Protein AF-E9PJK9-F1 (afdb_monomer)

InterPro domains:
  IPR018499 Tetraspanin/Peripherin [PF00335] (10-108)
  IPR018499 Tetraspanin/Peripherin [PTHR19282] (10-107)
  IPR018503 Tetraspanin, conserved site [PS00421] (63-85)

Structure (mmCIF, N/CA/C/O backbone):
data_AF-E9PJK9-F1
#
_entry.id   AF-E9PJK9-F1
#
loop_
_atom_site.group_PDB
_atom_site.id
_atom_site.type_symbol
_atom_site.label_atom_id
_atom_site.label_alt_id
_atom_site.label_comp_id
_atom_site.label_asym_id
_atom_site.label_entity_id
_atom_site.label_seq_id
_atom_site.pdbx_PDB_ins_code
_atom_site.Cartn_x
_atom_site.Cartn_y
_atom_site.Cartn_z
_atom_site.occupancy
_atom_site.B_iso_or_equiv
_atom_site.auth_seq_id
_atom_site.auth_comp_id
_atom_site.auth_asym_id
_atom_site.auth_atom_id
_atom_site.pdbx_PDB_model_num
ATOM 1 N N . MET A 1 1 ? -14.806 3.923 30.578 1.00 50.94 1 MET A N 1
ATOM 2 C CA . MET A 1 1 ? -13.560 4.480 29.994 1.00 50.94 1 MET A CA 1
ATOM 3 C C . MET A 1 1 ? -13.180 3.936 28.603 1.00 50.94 1 MET A C 1
ATOM 5 O O . MET A 1 1 ? -12.267 4.486 28.009 1.00 50.94 1 MET A O 1
ATOM 9 N N . GLY A 1 2 ? -13.867 2.939 28.019 1.00 60.66 2 GLY A N 1
ATOM 10 C CA . GLY A 1 2 ? -13.459 2.360 26.719 1.00 60.66 2 GLY A CA 1
ATOM 11 C C . GLY A 1 2 ? -13.850 3.143 25.451 1.00 60.66 2 GLY A C 1
ATOM 12 O O . GLY A 1 2 ? -13.171 3.040 24.434 1.00 60.66 2 GLY A O 1
ATOM 13 N N . SER A 1 3 ? -14.907 3.960 25.488 1.00 63.72 3 SER A N 1
ATOM 14 C CA . SER A 1 3 ? -15.496 4.540 24.265 1.00 63.72 3 SER A CA 1
ATOM 15 C C . SER A 1 3 ? -14.662 5.652 23.610 1.00 63.72 3 SER A C 1
ATOM 17 O O . SER A 1 3 ? -14.778 5.871 22.406 1.00 63.72 3 SER A O 1
ATOM 19 N N . ALA A 1 4 ? -13.810 6.345 24.374 1.00 69.12 4 ALA A N 1
ATOM 20 C CA . ALA A 1 4 ? -12.911 7.373 23.840 1.00 69.12 4 ALA A CA 1
ATOM 21 C C . ALA A 1 4 ? -11.711 6.758 23.095 1.00 69.12 4 ALA A C 1
ATOM 23 O O . ALA A 1 4 ? -11.356 7.224 22.016 1.00 69.12 4 ALA A O 1
ATOM 24 N N . CYS A 1 5 ? -11.148 5.666 23.623 1.00 73.00 5 CYS A N 1
ATOM 25 C CA . CYS A 1 5 ? -10.021 4.955 23.015 1.00 73.00 5 CYS A CA 1
ATOM 26 C C . CYS A 1 5 ? -10.377 4.426 21.614 1.00 73.00 5 CYS A C 1
ATOM 28 O O . CYS A 1 5 ? -9.654 4.665 20.651 1.00 73.00 5 CYS A O 1
ATOM 30 N N . ILE A 1 6 ? -11.566 3.831 21.465 1.00 74.50 6 ILE A N 1
ATOM 31 C CA . ILE A 1 6 ? -12.041 3.283 20.183 1.00 74.50 6 ILE A CA 1
ATOM 32 C C . ILE A 1 6 ? -12.188 4.378 19.110 1.00 74.50 6 ILE A C 1
ATOM 34 O O . ILE A 1 6 ? -11.873 4.143 17.943 1.00 74.50 6 ILE A O 1
ATOM 38 N N . LYS A 1 7 ? -12.629 5.590 19.485 1.00 72.94 7 LYS A N 1
ATOM 39 C CA . LYS A 1 7 ? -12.714 6.729 18.551 1.00 72.94 7 LYS A CA 1
ATOM 40 C C . LYS A 1 7 ? -11.337 7.173 18.062 1.00 72.94 7 LYS A C 1
ATOM 42 O O . LYS A 1 7 ? -11.179 7.404 16.867 1.00 72.94 7 LYS A O 1
ATOM 47 N N . VAL A 1 8 ? -10.354 7.260 18.960 1.00 79.00 8 VAL A N 1
ATOM 48 C CA . VAL A 1 8 ? -8.977 7.647 18.608 1.00 79.00 8 VAL A CA 1
ATOM 49 C C . VAL A 1 8 ? -8.358 6.622 17.659 1.00 79.00 8 VAL A C 1
ATOM 51 O O . VAL A 1 8 ? -7.832 7.001 16.615 1.00 79.00 8 VAL A O 1
ATOM 54 N N . THR A 1 9 ? -8.491 5.326 17.957 1.00 77.56 9 THR A N 1
ATOM 55 C CA . THR A 1 9 ? -7.974 4.260 17.088 1.00 77.56 9 THR A CA 1
ATOM 56 C C . THR A 1 9 ? -8.628 4.278 15.704 1.00 77.56 9 THR A C 1
ATOM 58 O O . THR A 1 9 ? -7.927 4.136 14.705 1.00 77.56 9 THR A O 1
ATOM 61 N N . LYS A 1 10 ? -9.946 4.513 15.612 1.00 73.56 10 LYS A N 1
ATOM 62 C CA . LYS A 1 10 ? -10.643 4.658 14.319 1.00 73.56 10 LYS A CA 1
ATOM 63 C C . LYS A 1 10 ? -10.090 5.820 13.498 1.00 73.56 10 LYS A C 1
ATOM 65 O O . LYS A 1 10 ? -9.801 5.647 12.318 1.00 73.56 10 LYS A O 1
ATOM 70 N N . TYR A 1 11 ? -9.935 6.988 14.120 1.00 77.88 11 TYR A N 1
ATOM 71 C CA . TYR A 1 11 ? -9.460 8.183 13.424 1.00 77.88 11 TYR A CA 1
ATOM 72 C C . TYR A 1 11 ? -8.017 8.014 12.937 1.00 77.88 11 TYR A C 1
ATOM 74 O O . TYR A 1 11 ? -7.687 8.384 11.813 1.00 77.88 11 TYR A O 1
ATOM 82 N N . PHE A 1 12 ? -7.178 7.377 13.756 1.00 81.81 12 PHE A N 1
ATOM 83 C CA . PHE A 1 12 ? -5.806 7.042 13.394 1.00 81.81 12 PHE A CA 1
ATOM 84 C C . PHE A 1 12 ? -5.740 6.057 12.216 1.00 81.81 12 PHE A C 1
ATOM 86 O O . PHE A 1 12 ? -5.003 6.294 11.262 1.00 81.81 12 PHE A O 1
ATOM 93 N N . LEU A 1 13 ? -6.553 4.991 12.236 1.00 81.62 13 LEU A N 1
ATOM 94 C CA . LEU A 1 13 ? -6.632 4.021 11.136 1.00 81.62 13 LEU A CA 1
ATOM 95 C C . LEU A 1 13 ? -7.126 4.650 9.831 1.00 81.62 13 LEU A C 1
ATOM 97 O O . LEU A 1 13 ? -6.607 4.319 8.766 1.00 81.62 13 LEU A O 1
ATOM 101 N N . PHE A 1 14 ? -8.102 5.557 9.907 1.00 82.00 14 PHE A N 1
ATOM 102 C CA . PHE A 1 14 ? -8.592 6.291 8.743 1.00 82.00 14 PHE A CA 1
ATOM 103 C C . PHE A 1 14 ? -7.504 7.191 8.150 1.00 82.00 14 PHE A C 1
ATOM 105 O O . PHE A 1 14 ? -7.256 7.132 6.948 1.00 82.00 14 PHE A O 1
ATOM 112 N N . LEU A 1 15 ? -6.816 7.973 8.99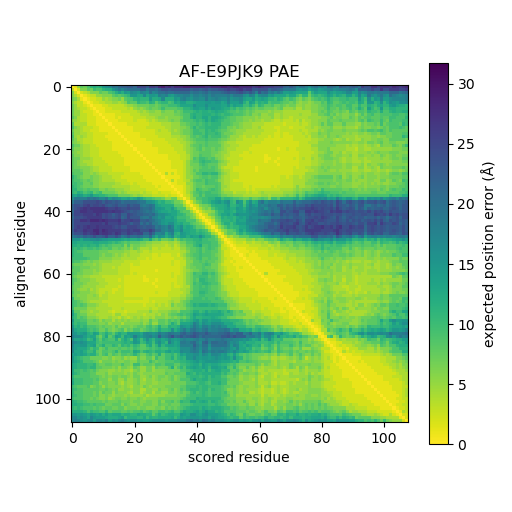1 1.00 85.69 15 LEU A N 1
ATOM 113 C CA . LEU A 1 15 ? -5.732 8.855 8.559 1.00 85.69 15 LEU A CA 1
ATOM 114 C C . LEU A 1 15 ? -4.596 8.065 7.899 1.00 85.69 15 LEU A C 1
ATOM 116 O O . LEU A 1 15 ? -4.126 8.434 6.826 1.00 85.69 15 LEU A O 1
ATOM 120 N N . PHE A 1 16 ? -4.183 6.961 8.519 1.00 83.50 16 PHE A N 1
ATOM 121 C CA . PHE A 1 16 ? -3.123 6.113 7.990 1.00 83.50 16 PHE A CA 1
ATO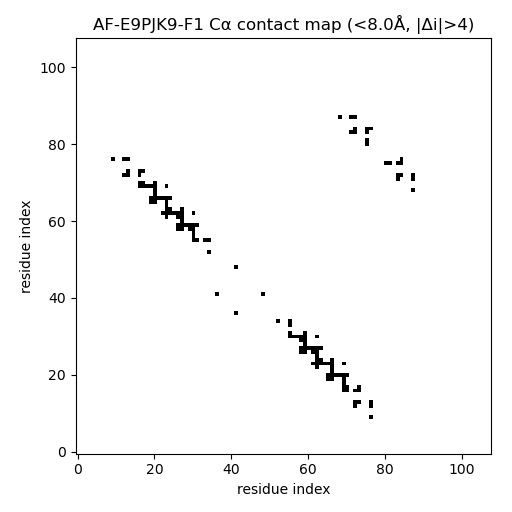M 122 C C . PHE A 1 16 ? -3.512 5.516 6.631 1.00 83.50 16 PHE A C 1
ATOM 124 O O . PHE A 1 16 ? -2.759 5.661 5.673 1.00 83.50 16 PHE A O 1
ATOM 131 N N . ASN A 1 17 ? -4.712 4.937 6.495 1.00 85.75 17 ASN A N 1
ATOM 132 C CA . ASN A 1 17 ? -5.181 4.414 5.203 1.00 85.75 17 ASN A CA 1
ATOM 133 C C . ASN A 1 17 ? -5.289 5.495 4.122 1.00 85.75 17 ASN A C 1
ATOM 135 O O . ASN A 1 17 ? -4.958 5.238 2.966 1.00 85.75 17 ASN A O 1
ATOM 139 N N . LEU A 1 18 ? -5.698 6.711 4.491 1.00 86.75 18 LEU A N 1
ATOM 140 C CA . LEU A 1 18 ? -5.774 7.834 3.560 1.00 86.75 18 LEU A CA 1
ATOM 141 C C . LEU A 1 18 ? -4.385 8.234 3.045 1.00 86.75 18 LEU A C 1
ATOM 143 O O . LEU A 1 18 ? -4.223 8.484 1.854 1.00 86.75 18 LEU A O 1
ATOM 147 N N . ILE A 1 19 ? -3.364 8.226 3.906 1.00 89.62 19 ILE A N 1
ATOM 148 C CA . ILE A 1 19 ? -1.974 8.455 3.485 1.00 89.62 19 ILE A CA 1
ATOM 149 C C . ILE A 1 19 ? -1.524 7.359 2.508 1.00 89.62 19 ILE A C 1
ATOM 151 O O . ILE A 1 19 ? -0.974 7.678 1.456 1.00 89.62 19 ILE A O 1
ATOM 155 N N . PHE A 1 20 ? -1.805 6.084 2.798 1.00 86.88 20 PHE A N 1
ATOM 156 C CA . PHE A 1 20 ? -1.483 4.974 1.888 1.00 86.88 20 PHE A CA 1
ATOM 157 C C . PHE A 1 20 ? -2.194 5.087 0.540 1.00 86.88 20 PHE A C 1
ATOM 159 O O . PHE A 1 20 ? -1.590 4.803 -0.493 1.00 86.88 20 PHE A O 1
ATOM 166 N N . PHE A 1 21 ? -3.444 5.545 0.532 1.00 91.56 21 PHE A N 1
ATOM 167 C CA . PHE A 1 21 ? -4.191 5.799 -0.693 1.00 91.56 21 PHE A CA 1
ATOM 168 C C . PHE A 1 21 ? -3.528 6.886 -1.551 1.00 91.56 21 PHE A C 1
ATOM 170 O O . PHE A 1 21 ? -3.318 6.681 -2.746 1.00 91.56 21 PHE A O 1
ATOM 177 N N . ILE A 1 22 ? -3.147 8.015 -0.940 1.00 92.69 22 ILE A N 1
ATOM 178 C CA . ILE A 1 22 ? -2.452 9.112 -1.632 1.00 92.69 22 ILE A CA 1
ATOM 179 C C . ILE A 1 22 ? -1.098 8.635 -2.170 1.00 92.69 22 ILE A C 1
ATOM 181 O O . ILE A 1 22 ? -0.781 8.879 -3.331 1.00 92.69 22 ILE A O 1
ATOM 185 N N . LEU A 1 23 ? -0.316 7.912 -1.362 1.00 93.19 23 LEU A N 1
ATOM 186 C CA . LEU A 1 23 ? 0.968 7.353 -1.791 1.00 93.19 23 LEU A CA 1
ATOM 187 C C . LEU A 1 23 ? 0.797 6.369 -2.956 1.00 93.19 23 LEU A C 1
ATOM 189 O O . LEU A 1 23 ? 1.528 6.460 -3.940 1.00 93.19 23 LEU A O 1
ATOM 193 N N . GLY A 1 24 ? -0.195 5.477 -2.889 1.00 93.00 24 GLY A N 1
ATOM 194 C CA . GLY A 1 24 ? -0.528 4.552 -3.973 1.00 93.00 24 GLY A CA 1
ATOM 195 C C . GLY A 1 24 ? -0.897 5.280 -5.265 1.00 93.00 24 GLY A C 1
ATOM 196 O O . GLY A 1 24 ? -0.389 4.926 -6.328 1.00 93.00 24 GLY A O 1
ATOM 197 N N . ALA A 1 25 ? -1.694 6.350 -5.174 1.00 93.69 25 ALA A N 1
ATOM 198 C CA . ALA A 1 25 ? -2.059 7.189 -6.316 1.00 93.69 25 ALA A CA 1
ATOM 199 C C . ALA A 1 25 ? -0.845 7.902 -6.936 1.00 93.69 25 ALA A C 1
ATOM 201 O O . ALA A 1 25 ? -0.725 7.949 -8.159 1.00 93.69 25 ALA A O 1
ATOM 202 N N . VAL A 1 26 ? 0.082 8.409 -6.114 1.00 95.38 26 VAL A N 1
ATOM 203 C CA . VAL A 1 26 ? 1.339 9.013 -6.589 1.00 95.38 26 VAL A CA 1
ATOM 204 C C . VAL A 1 26 ? 2.188 7.977 -7.326 1.00 95.38 26 VAL A C 1
ATOM 206 O O . VAL A 1 26 ? 2.631 8.238 -8.442 1.00 95.38 26 VAL A O 1
ATOM 209 N N . ILE A 1 27 ? 2.367 6.784 -6.753 1.00 93.12 27 ILE A N 1
ATOM 210 C CA . ILE A 1 27 ? 3.140 5.695 -7.370 1.00 93.12 27 ILE A CA 1
ATOM 211 C C . ILE A 1 27 ? 2.507 5.249 -8.696 1.00 93.12 27 ILE A C 1
ATOM 213 O O . ILE A 1 27 ? 3.213 5.078 -9.691 1.00 93.12 27 ILE A O 1
ATOM 217 N N . LEU A 1 28 ? 1.178 5.110 -8.735 1.00 92.50 28 LEU A N 1
ATOM 218 C CA . LEU A 1 28 ? 0.435 4.826 -9.963 1.00 92.50 28 LEU A CA 1
ATOM 219 C C . LEU A 1 28 ? 0.648 5.918 -11.012 1.00 92.50 28 LEU A C 1
ATOM 221 O O . LEU A 1 28 ? 0.930 5.607 -12.166 1.00 92.50 28 LEU A O 1
ATOM 225 N N . GLY A 1 29 ? 0.547 7.185 -10.603 1.00 91.81 29 GLY A N 1
ATOM 226 C CA . GLY A 1 29 ? 0.772 8.345 -11.459 1.00 91.81 29 GLY A CA 1
ATOM 227 C C . GLY A 1 29 ? 2.166 8.334 -12.081 1.00 91.81 29 GLY A C 1
ATOM 228 O O . GLY A 1 29 ? 2.283 8.478 -13.293 1.00 91.81 29 GLY A O 1
ATOM 229 N N . PHE A 1 30 ? 3.209 8.061 -11.291 1.00 88.75 30 PHE A N 1
ATOM 230 C CA . PHE A 1 30 ? 4.572 7.887 -11.804 1.00 88.75 30 PHE A CA 1
ATOM 231 C C . PHE A 1 30 ? 4.686 6.701 -12.767 1.00 88.75 30 PHE A C 1
ATOM 233 O O . PHE A 1 30 ? 5.291 6.829 -13.829 1.00 88.75 30 PHE A O 1
ATOM 240 N N . GLY A 1 31 ? 4.077 5.559 -12.441 1.00 88.19 31 GLY A N 1
ATOM 241 C CA . GLY A 1 31 ? 4.069 4.385 -13.316 1.00 88.19 31 GLY A CA 1
ATOM 242 C C . GLY A 1 31 ? 3.420 4.663 -14.678 1.00 88.19 31 GLY A C 1
ATOM 243 O O . GLY A 1 31 ? 3.971 4.290 -15.715 1.00 88.19 31 GLY A O 1
ATOM 244 N N . VAL A 1 32 ? 2.284 5.369 -14.689 1.00 88.06 32 VAL A N 1
ATOM 245 C CA . VAL A 1 32 ? 1.604 5.795 -15.922 1.00 88.06 32 VAL A CA 1
ATOM 246 C C . VAL A 1 32 ? 2.414 6.858 -16.661 1.00 88.06 32 VAL A C 1
ATOM 248 O O . VAL A 1 32 ? 2.544 6.758 -17.879 1.00 88.06 32 VAL A O 1
ATOM 251 N N . TRP A 1 33 ? 3.012 7.822 -15.951 1.00 86.19 33 TRP A N 1
ATOM 252 C CA . TRP A 1 33 ? 3.875 8.847 -16.545 1.00 86.19 33 TRP A CA 1
ATOM 253 C C . TRP A 1 33 ? 5.023 8.212 -17.329 1.00 86.19 33 TRP A C 1
ATOM 255 O O . TRP A 1 33 ? 5.220 8.524 -18.499 1.00 86.19 33 TRP A O 1
ATOM 265 N N . ILE A 1 34 ? 5.723 7.243 -16.730 1.00 80.50 34 ILE A N 1
ATOM 266 C CA . ILE A 1 34 ? 6.824 6.511 -17.378 1.00 80.50 34 ILE A CA 1
ATOM 267 C C . ILE A 1 34 ? 6.343 5.769 -18.639 1.00 80.50 34 ILE A C 1
ATOM 269 O O . ILE A 1 34 ? 7.091 5.618 -19.607 1.00 80.50 34 ILE A O 1
ATOM 273 N N . LEU A 1 35 ? 5.090 5.304 -18.658 1.00 76.50 35 LEU A N 1
ATOM 274 C CA . LEU A 1 35 ? 4.494 4.647 -19.821 1.00 76.50 35 LEU A CA 1
ATOM 275 C C . LEU A 1 35 ? 4.041 5.633 -20.910 1.00 76.50 35 LEU A C 1
ATOM 277 O O . LEU A 1 35 ? 4.065 5.267 -22.086 1.00 76.50 35 LEU A O 1
ATOM 281 N N . ALA A 1 36 ? 3.615 6.839 -20.529 1.00 74.75 36 ALA A N 1
ATOM 282 C CA . ALA A 1 36 ? 3.139 7.888 -21.428 1.00 74.75 36 ALA A CA 1
ATOM 283 C C . ALA A 1 36 ? 4.296 8.643 -22.105 1.00 74.75 36 ALA A C 1
ATOM 285 O O . ALA A 1 36 ? 4.236 8.904 -23.304 1.00 74.75 36 ALA A O 1
ATOM 286 N N . ASP A 1 37 ? 5.397 8.889 -21.387 1.00 72.25 37 ASP A N 1
ATOM 287 C CA . ASP A 1 37 ? 6.605 9.570 -21.894 1.00 72.25 37 ASP A CA 1
ATOM 288 C C . ASP A 1 37 ? 7.463 8.698 -22.843 1.00 72.25 37 ASP A C 1
ATOM 290 O O . ASP A 1 37 ? 8.574 9.050 -23.255 1.00 72.25 37 ASP A O 1
ATOM 294 N N . LYS A 1 38 ? 6.927 7.538 -23.251 1.00 58.19 38 LYS A N 1
ATOM 295 C CA . LYS A 1 38 ? 7.560 6.569 -24.156 1.00 58.19 38 LYS A CA 1
ATOM 296 C C . LYS A 1 38 ? 8.055 7.159 -25.476 1.00 58.19 38 LYS A C 1
ATOM 298 O O . LYS A 1 38 ? 8.953 6.570 -26.068 1.00 58.19 38 LYS A O 1
ATOM 303 N N . SER A 1 39 ? 7.486 8.266 -25.956 1.00 55.44 39 SER A N 1
ATOM 304 C CA . SER A 1 39 ? 7.855 8.824 -27.263 1.00 55.44 39 SER A CA 1
ATOM 305 C C . SER A 1 39 ? 9.118 9.695 -27.242 1.00 55.44 39 SER A C 1
ATOM 307 O O . SER A 1 39 ? 9.723 9.865 -28.297 1.00 55.44 39 SER A O 1
ATOM 309 N N . SER A 1 40 ? 9.535 10.214 -26.081 1.00 54.81 40 SER A N 1
ATOM 310 C CA . SER A 1 40 ? 10.654 11.170 -25.981 1.00 54.81 40 SER A CA 1
ATOM 311 C C . SER A 1 40 ? 11.773 10.707 -25.042 1.00 54.81 40 SER A C 1
ATOM 313 O O . SER A 1 40 ? 12.931 11.036 -25.276 1.00 54.81 40 SER A O 1
ATOM 315 N N . PHE A 1 41 ? 11.471 9.901 -24.015 1.00 50.88 41 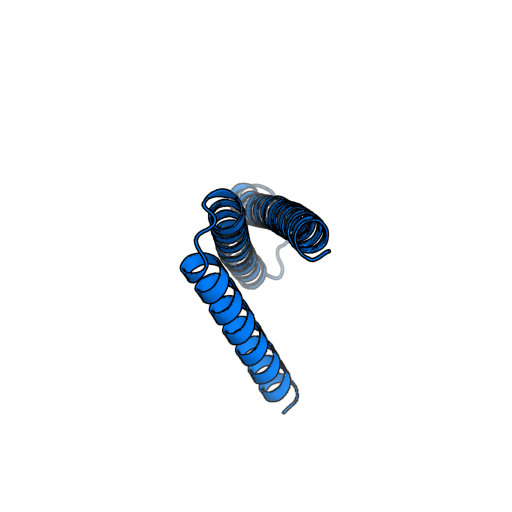PHE A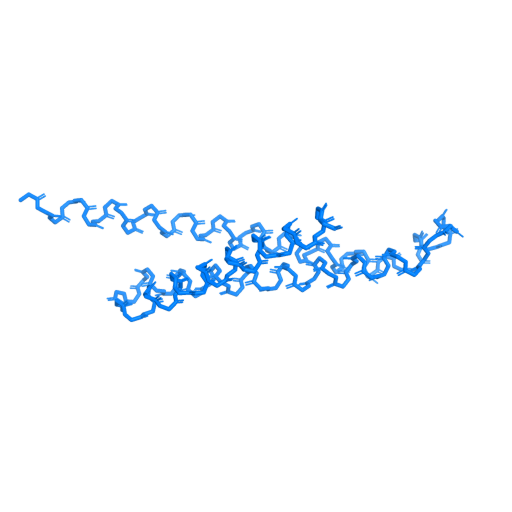 N 1
ATOM 316 C CA . PHE A 1 41 ? 12.481 9.404 -23.065 1.00 50.88 41 PHE A CA 1
ATOM 317 C C . PHE A 1 41 ? 13.158 8.088 -23.490 1.00 50.88 41 PHE A C 1
ATOM 319 O O . PHE A 1 41 ? 14.295 7.824 -23.094 1.00 50.88 41 PHE A O 1
ATOM 326 N N . ILE A 1 42 ? 12.500 7.260 -24.314 1.00 51.56 42 ILE A N 1
ATOM 327 C CA . ILE A 1 42 ? 13.060 5.973 -24.781 1.00 51.56 42 ILE A CA 1
ATOM 328 C C . ILE A 1 42 ? 14.216 6.164 -25.770 1.00 51.56 42 ILE A C 1
ATOM 330 O O . ILE A 1 42 ? 15.119 5.332 -25.809 1.00 51.56 42 ILE A O 1
ATOM 334 N N . SER A 1 43 ? 14.231 7.259 -26.529 1.00 49.88 43 SER A N 1
ATOM 335 C CA . SER A 1 43 ? 15.336 7.595 -27.434 1.00 49.88 43 SER A CA 1
ATOM 336 C C . SER A 1 43 ? 16.595 8.071 -26.698 1.00 49.88 43 SER A C 1
ATOM 338 O O . SER A 1 43 ? 17.690 7.943 -27.235 1.00 49.88 43 SER A O 1
ATOM 340 N N . VAL A 1 44 ? 16.469 8.577 -25.464 1.00 55.00 44 VAL A N 1
ATOM 341 C CA . VAL A 1 44 ? 17.602 9.087 -24.665 1.00 55.00 44 VAL A CA 1
ATOM 342 C C . VAL A 1 44 ? 18.223 7.989 -23.785 1.00 55.00 44 VAL A C 1
ATOM 344 O O . VAL A 1 44 ? 19.431 7.977 -23.564 1.00 55.00 44 VAL A O 1
ATOM 347 N N . LEU A 1 45 ? 17.430 7.015 -23.324 1.00 56.06 45 LEU A N 1
ATOM 348 C CA . LEU A 1 45 ? 17.872 5.887 -22.486 1.00 56.06 45 LEU A CA 1
ATOM 349 C C . LEU A 1 45 ? 18.045 4.600 -23.316 1.00 56.06 45 LEU A C 1
ATOM 351 O O . LEU A 1 45 ? 17.368 3.595 -23.102 1.00 56.06 45 LEU A O 1
ATOM 355 N N . GLN A 1 46 ? 18.985 4.624 -24.262 1.00 50.00 46 GLN A N 1
ATOM 356 C CA . GLN A 1 46 ? 19.241 3.559 -25.246 1.00 50.00 46 GLN A CA 1
ATOM 357 C C . GLN A 1 46 ? 19.791 2.230 -24.664 1.00 50.00 46 GLN A C 1
ATOM 359 O O . GLN A 1 46 ? 20.062 1.301 -25.418 1.00 50.00 46 GLN A O 1
ATOM 364 N N . THR A 1 47 ? 19.926 2.085 -23.339 1.00 49.78 47 THR A N 1
ATOM 365 C CA . THR A 1 47 ? 20.608 0.923 -22.727 1.00 49.78 47 THR A CA 1
ATOM 366 C C . THR A 1 47 ? 19.678 -0.148 -22.129 1.00 49.78 47 THR A C 1
ATOM 368 O O . THR A 1 47 ? 20.080 -1.305 -22.092 1.00 49.78 47 THR A O 1
ATOM 371 N N . SER A 1 48 ? 18.430 0.150 -21.726 1.00 54.97 48 SER A N 1
ATOM 372 C CA . SER A 1 48 ? 17.588 -0.852 -21.019 1.00 54.97 48 SER A CA 1
ATOM 373 C C . SER A 1 48 ? 16.073 -0.652 -21.187 1.00 54.97 48 SER A C 1
ATOM 375 O O . SER A 1 48 ? 15.312 -0.637 -20.214 1.00 54.97 48 SER A O 1
ATOM 377 N N . SER A 1 49 ? 15.600 -0.489 -22.421 1.00 62.50 49 SER A N 1
ATOM 378 C CA . SER A 1 49 ? 14.181 -0.246 -22.742 1.00 62.50 49 SER A CA 1
ATOM 379 C C . SER A 1 49 ? 13.227 -1.366 -22.287 1.00 62.50 49 SER A C 1
ATOM 381 O O . SER A 1 49 ? 12.062 -1.099 -21.985 1.00 62.50 49 SER A O 1
ATOM 383 N N . SER A 1 50 ? 13.705 -2.607 -22.161 1.00 67.38 50 SER A N 1
ATOM 384 C CA . SER A 1 50 ? 12.931 -3.737 -21.625 1.00 67.38 50 SER A CA 1
ATOM 385 C C . SER A 1 50 ? 12.753 -3.665 -20.103 1.00 67.38 50 SER A C 1
ATOM 387 O O . SER A 1 50 ? 11.625 -3.766 -19.613 1.00 67.38 50 SER A O 1
ATOM 389 N N . SER A 1 51 ? 13.832 -3.427 -19.353 1.00 72.56 51 SER A N 1
ATOM 390 C CA . SER A 1 51 ? 13.808 -3.388 -17.883 1.00 72.56 51 SER A CA 1
ATOM 391 C C . SER A 1 51 ? 13.032 -2.189 -17.337 1.00 72.56 51 SER A C 1
ATOM 393 O O . SER A 1 51 ? 12.276 -2.339 -16.380 1.00 72.56 51 SER A O 1
ATOM 395 N N . LEU A 1 52 ? 13.143 -1.015 -17.970 1.00 75.50 52 LEU A N 1
ATOM 396 C CA . LEU A 1 52 ? 12.362 0.169 -17.580 1.00 75.50 52 LEU A CA 1
ATOM 397 C C . LEU A 1 52 ? 10.862 -0.036 -17.804 1.00 75.50 52 LEU A C 1
ATOM 399 O O . LEU A 1 52 ? 10.047 0.321 -16.955 1.00 75.50 52 LEU A O 1
ATOM 403 N N . ARG A 1 53 ? 10.488 -0.665 -18.925 1.00 75.75 53 ARG A N 1
ATOM 404 C CA . ARG A 1 53 ? 9.090 -0.998 -19.216 1.00 75.75 53 ARG A CA 1
ATOM 405 C C . ARG A 1 53 ? 8.543 -2.004 -18.204 1.00 75.75 53 ARG A C 1
ATOM 407 O O . ARG A 1 53 ? 7.414 -1.840 -17.751 1.00 75.75 53 ARG A O 1
ATOM 414 N N . MET A 1 54 ? 9.336 -3.008 -17.832 1.00 82.62 54 MET A N 1
ATOM 415 C CA . MET A 1 54 ? 8.974 -3.964 -16.784 1.00 82.62 54 MET A CA 1
ATOM 416 C C . MET A 1 54 ? 8.807 -3.270 -15.425 1.00 82.62 54 MET A C 1
ATOM 418 O O . MET A 1 54 ? 7.783 -3.463 -14.775 1.00 82.62 54 MET A O 1
ATOM 422 N N . GLY A 1 55 ? 9.736 -2.388 -15.044 1.00 84.31 55 GLY A N 1
ATOM 423 C CA . GLY A 1 55 ? 9.638 -1.585 -13.823 1.00 84.31 55 GLY A CA 1
ATOM 424 C C . GLY A 1 55 ? 8.381 -0.712 -13.781 1.00 84.31 55 GLY A C 1
ATOM 425 O O . GLY A 1 55 ? 7.687 -0.693 -12.770 1.00 84.31 55 GLY A O 1
ATOM 426 N N . ALA A 1 56 ? 8.022 -0.058 -14.889 1.00 86.25 56 ALA A N 1
ATOM 427 C CA . ALA A 1 56 ? 6.809 0.757 -14.973 1.00 86.25 56 ALA A CA 1
ATOM 428 C C . ALA A 1 56 ? 5.530 -0.066 -14.747 1.00 86.25 56 ALA A C 1
ATOM 430 O O . ALA A 1 56 ? 4.663 0.349 -13.982 1.00 86.25 56 ALA A O 1
ATOM 431 N N . TYR A 1 57 ? 5.422 -1.260 -15.343 1.00 87.38 57 TYR A N 1
ATOM 432 C CA . TYR A 1 57 ? 4.289 -2.156 -15.080 1.00 87.38 57 TYR A CA 1
ATOM 433 C C . TYR A 1 57 ? 4.236 -2.618 -13.620 1.00 87.38 57 TYR A C 1
ATOM 435 O O . TYR A 1 57 ? 3.146 -2.700 -13.055 1.00 87.38 57 TYR A O 1
ATOM 443 N N . VAL A 1 58 ? 5.390 -2.871 -12.994 1.00 90.81 58 VAL A N 1
ATOM 444 C CA . VAL A 1 58 ? 5.462 -3.207 -11.564 1.00 90.81 58 VAL A CA 1
ATOM 445 C C . VAL A 1 58 ? 4.994 -2.030 -10.705 1.00 90.81 58 VAL A C 1
ATOM 447 O O . VAL A 1 58 ? 4.157 -2.231 -9.830 1.00 90.81 58 VAL A O 1
ATOM 450 N N . PHE A 1 59 ? 5.447 -0.801 -10.976 1.00 89.50 59 PHE A N 1
ATOM 451 C CA . PHE A 1 59 ? 4.988 0.396 -10.260 1.00 89.50 59 PHE A CA 1
ATOM 452 C C . PHE A 1 59 ? 3.481 0.624 -10.412 1.00 89.50 59 PHE A C 1
ATOM 454 O O . PHE A 1 59 ? 2.811 0.904 -9.421 1.00 89.50 59 PHE A O 1
ATOM 461 N N . ILE A 1 60 ? 2.930 0.440 -11.616 1.00 91.88 60 ILE A N 1
ATOM 462 C CA . ILE A 1 60 ? 1.481 0.514 -11.854 1.00 91.88 60 ILE A CA 1
ATOM 463 C C . ILE A 1 60 ? 0.749 -0.549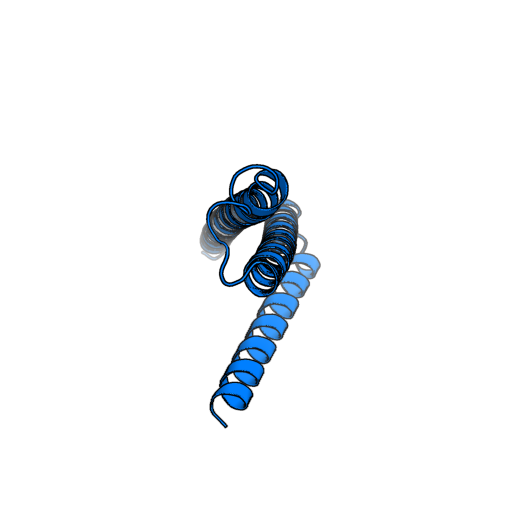 -11.027 1.00 91.88 60 ILE A C 1
ATOM 465 O O . ILE A 1 60 ? -0.226 -0.231 -10.352 1.00 91.88 60 ILE A O 1
ATOM 469 N N . GLY A 1 61 ? 1.223 -1.799 -11.046 1.00 92.81 61 GLY A N 1
ATOM 470 C CA . GLY A 1 61 ? 0.611 -2.898 -10.298 1.00 92.81 61 GLY A CA 1
ATOM 471 C C . GLY A 1 61 ? 0.632 -2.664 -8.787 1.00 92.81 61 GLY A C 1
ATOM 472 O O . GLY A 1 61 ? -0.407 -2.734 -8.133 1.00 92.81 61 GLY A O 1
ATOM 473 N N . VAL A 1 62 ? 1.797 -2.324 -8.232 1.00 92.56 62 VAL A N 1
ATOM 474 C CA . VAL A 1 62 ? 1.964 -2.045 -6.797 1.00 92.56 62 VAL A CA 1
ATOM 475 C C . VAL A 1 62 ? 1.154 -0.814 -6.381 1.00 92.56 62 VAL A C 1
ATOM 477 O O . VAL A 1 62 ? 0.452 -0.856 -5.370 1.00 92.56 62 VAL A O 1
ATOM 480 N N . GLY A 1 63 ? 1.188 0.261 -7.173 1.00 92.38 63 GLY A N 1
ATOM 481 C CA . GLY A 1 63 ? 0.391 1.468 -6.944 1.00 92.38 63 GLY A CA 1
ATOM 482 C C . GLY A 1 63 ? -1.116 1.190 -6.952 1.00 92.38 63 GLY A C 1
ATOM 483 O O . GLY A 1 63 ? -1.834 1.647 -6.068 1.00 92.38 63 GLY A O 1
ATOM 484 N N . ALA A 1 64 ? -1.605 0.373 -7.890 1.00 93.50 64 ALA A N 1
ATOM 485 C CA . ALA A 1 64 ? -3.020 0.010 -7.968 1.00 93.50 64 ALA A CA 1
ATOM 486 C C . ALA A 1 64 ? -3.465 -0.837 -6.774 1.00 93.50 64 ALA A C 1
ATOM 488 O O . ALA A 1 64 ? -4.496 -0.553 -6.167 1.00 93.50 64 ALA A O 1
ATOM 489 N N . VAL A 1 65 ? -2.675 -1.845 -6.394 1.00 91.06 65 VAL A N 1
ATOM 490 C CA . VAL A 1 65 ? -2.982 -2.695 -5.235 1.00 91.06 65 VAL A CA 1
ATOM 491 C C . VAL A 1 65 ? -2.986 -1.874 -3.945 1.00 91.06 65 VAL A C 1
ATOM 493 O O . VAL A 1 65 ? -3.918 -1.989 -3.152 1.00 91.06 65 VAL A O 1
ATOM 496 N N . THR A 1 66 ? -1.989 -1.010 -3.741 1.00 89.12 66 THR A N 1
ATOM 497 C CA . THR A 1 66 ? -1.913 -0.141 -2.552 1.00 89.12 66 THR A CA 1
ATOM 498 C C . THR A 1 66 ? -3.049 0.880 -2.496 1.00 89.12 66 THR A C 1
ATOM 500 O O . THR A 1 66 ? -3.632 1.078 -1.431 1.00 89.12 66 THR A O 1
ATOM 503 N N . MET A 1 67 ? -3.439 1.459 -3.634 1.00 91.06 67 MET A N 1
ATOM 504 C CA . MET A 1 67 ? -4.589 2.360 -3.728 1.00 91.06 67 MET A CA 1
ATOM 505 C C . MET A 1 67 ? -5.912 1.634 -3.425 1.00 91.06 67 MET A C 1
ATOM 507 O O . MET A 1 67 ? -6.726 2.139 -2.651 1.00 91.06 67 MET A O 1
ATOM 511 N N . LEU A 1 68 ? -6.122 0.425 -3.958 1.00 88.50 68 LEU A N 1
ATOM 512 C CA . LEU A 1 68 ? -7.311 -0.386 -3.659 1.00 88.50 68 LEU A CA 1
ATOM 513 C C . LEU A 1 68 ? -7.382 -0.778 -2.179 1.00 88.50 68 LEU A C 1
ATOM 515 O O . LEU A 1 68 ? -8.441 -0.656 -1.564 1.00 88.50 68 LEU A O 1
ATOM 519 N N . MET A 1 69 ? -6.257 -1.191 -1.589 1.00 85.06 69 MET A N 1
ATOM 520 C CA . MET A 1 69 ? -6.172 -1.492 -0.156 1.00 85.06 69 MET A CA 1
ATOM 521 C C . MET A 1 69 ? -6.489 -0.267 0.703 1.00 85.06 69 MET A C 1
ATOM 523 O O . MET A 1 69 ? -7.272 -0.381 1.645 1.00 85.06 69 MET A O 1
ATOM 527 N N . GLY A 1 70 ? -5.950 0.904 0.344 1.00 86.44 70 GLY A N 1
ATOM 528 C CA . GLY A 1 70 ? -6.246 2.172 1.012 1.00 86.44 70 GLY A CA 1
ATOM 529 C C . GLY A 1 70 ? -7.736 2.516 0.972 1.00 86.44 70 GLY A C 1
ATOM 530 O O . GLY A 1 70 ? -8.330 2.860 1.993 1.00 86.44 70 GLY A O 1
ATOM 531 N N . PHE A 1 71 ? -8.377 2.338 -0.186 1.00 83.00 71 PHE A N 1
ATOM 532 C CA . PHE A 1 71 ? -9.809 2.593 -0.357 1.00 83.00 71 PHE A CA 1
ATOM 533 C C . PHE A 1 71 ? -10.681 1.631 0.463 1.00 83.00 71 PHE A C 1
ATOM 535 O O . PHE A 1 71 ? -11.594 2.069 1.166 1.00 83.00 71 PHE A O 1
ATOM 542 N N . LEU A 1 72 ? -10.367 0.330 0.438 1.00 82.44 72 LEU A N 1
ATOM 543 C CA . LEU A 1 72 ? -11.038 -0.678 1.267 1.00 82.44 72 LEU A CA 1
ATOM 544 C C . LEU A 1 72 ? -10.871 -0.380 2.763 1.00 82.44 72 LEU A C 1
ATOM 546 O O . LEU A 1 72 ? -11.824 -0.523 3.530 1.00 82.44 72 LEU A O 1
ATOM 550 N N . GLY A 1 73 ? -9.693 0.090 3.175 1.00 81.12 73 GLY A N 1
ATOM 551 C CA . GLY A 1 73 ? -9.417 0.509 4.545 1.00 81.12 73 GLY A CA 1
ATOM 552 C C . GLY A 1 73 ? -10.209 1.750 4.971 1.00 81.12 73 GLY A C 1
ATOM 553 O O . GLY A 1 73 ? -10.770 1.772 6.069 1.00 81.12 73 GLY A O 1
ATOM 554 N N . CYS A 1 74 ? -10.340 2.753 4.095 1.00 77.75 74 CYS A N 1
ATOM 555 C CA . CYS A 1 74 ? -11.186 3.926 4.333 1.00 77.75 74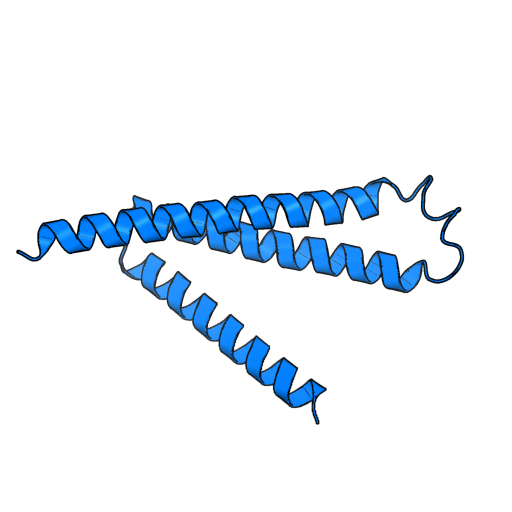 CYS A CA 1
ATOM 556 C C . CYS A 1 74 ? -12.673 3.548 4.443 1.00 77.75 74 CYS A C 1
ATOM 558 O O . CYS A 1 74 ? -13.336 3.970 5.391 1.00 77.75 74 CYS A O 1
ATOM 560 N N . ILE A 1 75 ? -13.191 2.709 3.535 1.00 77.81 75 ILE A N 1
ATOM 561 C CA . ILE A 1 75 ? -14.576 2.207 3.595 1.00 77.81 75 ILE A CA 1
ATOM 562 C C . ILE A 1 75 ? -14.802 1.389 4.870 1.00 77.81 75 ILE A C 1
ATOM 564 O O . ILE A 1 75 ? -15.836 1.535 5.521 1.00 77.81 75 ILE A O 1
ATOM 568 N N . GLY A 1 76 ? -13.837 0.553 5.258 1.00 74.88 76 GLY A N 1
ATOM 569 C CA . GLY A 1 76 ? -13.919 -0.267 6.467 1.00 74.88 76 GLY A CA 1
ATOM 570 C C . GLY A 1 76 ? -13.946 0.563 7.747 1.00 74.88 76 GLY A C 1
ATOM 571 O O . GLY A 1 76 ? -14.669 0.221 8.682 1.00 74.88 76 GLY A O 1
ATOM 572 N N . ALA A 1 77 ? -13.215 1.681 7.771 1.00 71.56 77 ALA A N 1
ATOM 573 C CA . ALA A 1 77 ? -13.235 2.627 8.879 1.00 71.56 77 ALA A CA 1
ATOM 574 C C . ALA A 1 77 ? -14.558 3.414 8.960 1.00 71.56 77 ALA A C 1
ATOM 576 O O . ALA A 1 77 ? -15.057 3.634 10.064 1.00 71.56 77 ALA A O 1
ATOM 577 N N . VAL A 1 78 ? -15.136 3.803 7.814 1.00 67.88 78 VAL A N 1
ATOM 578 C CA . VAL A 1 78 ? -16.384 4.591 7.742 1.00 67.88 78 VAL A CA 1
ATOM 579 C C . VA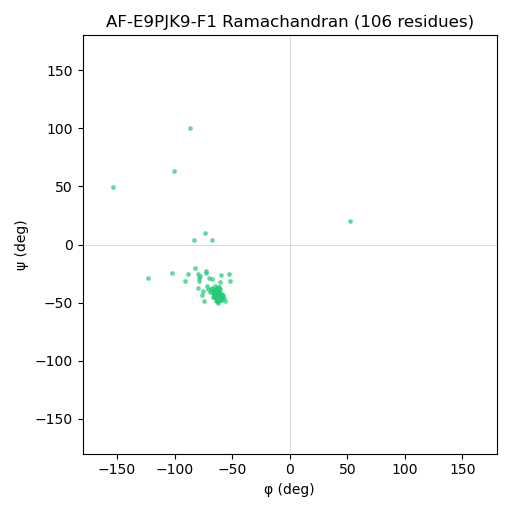L A 1 78 ? -17.629 3.746 8.028 1.00 67.88 78 VAL A C 1
ATOM 581 O O . VAL A 1 78 ? -18.491 4.182 8.784 1.00 67.88 78 VAL A O 1
ATOM 584 N N . ASN A 1 79 ? -17.730 2.532 7.478 1.00 66.31 79 ASN A N 1
ATOM 585 C CA . ASN A 1 79 ? -18.947 1.711 7.575 1.00 66.31 79 ASN A CA 1
ATOM 586 C C . ASN A 1 79 ? -19.067 0.896 8.875 1.00 66.31 79 ASN A C 1
ATOM 588 O O . ASN A 1 79 ? -19.994 0.103 9.014 1.00 66.31 79 ASN A O 1
ATOM 592 N N . GLU A 1 80 ? -18.134 1.046 9.820 1.00 64.94 80 GLU A N 1
ATOM 593 C CA . GLU A 1 80 ? -18.131 0.365 11.128 1.00 64.94 80 GLU A CA 1
ATOM 594 C C . GLU A 1 80 ? -18.290 -1.176 11.059 1.00 64.94 80 GLU A C 1
ATOM 596 O O . GLU A 1 80 ? -18.616 -1.859 12.033 1.00 64.94 80 GLU A O 1
ATOM 601 N N . VAL A 1 81 ? -18.004 -1.755 9.891 1.00 62.75 81 VAL A N 1
ATOM 602 C CA . VAL A 1 81 ? -18.130 -3.183 9.605 1.00 62.75 81 VAL A CA 1
ATOM 603 C C . VAL A 1 81 ? -16.856 -3.898 10.025 1.00 62.75 81 VAL A C 1
ATOM 605 O O . VAL A 1 81 ? -15.858 -3.934 9.305 1.00 62.75 81 VAL A O 1
ATOM 608 N N . ARG A 1 82 ? -16.909 -4.536 11.198 1.00 60.59 82 ARG A N 1
ATOM 609 C CA . ARG A 1 82 ? -15.804 -5.340 11.758 1.00 60.59 82 ARG A CA 1
ATOM 610 C C . ARG A 1 82 ? -15.270 -6.394 10.780 1.00 60.59 82 ARG A C 1
ATOM 612 O O . ARG A 1 82 ? -14.082 -6.693 10.794 1.00 60.59 82 ARG A O 1
ATOM 619 N N . CYS A 1 83 ? -16.136 -6.926 9.916 1.00 60.03 83 CYS A N 1
ATOM 620 C CA . CYS A 1 83 ? -15.768 -7.901 8.890 1.00 60.03 83 CYS A CA 1
ATOM 621 C C . CYS A 1 83 ? -14.818 -7.306 7.831 1.00 60.03 83 CYS A C 1
ATOM 623 O O . CYS A 1 83 ? -13.842 -7.951 7.457 1.00 60.03 83 CYS A O 1
ATOM 625 N N . LEU A 1 84 ? -15.028 -6.050 7.417 1.00 64.31 84 LEU A N 1
ATOM 626 C CA . LEU A 1 84 ? -14.184 -5.389 6.415 1.00 64.31 84 LEU A CA 1
ATOM 627 C C . LEU A 1 84 ? -12.802 -5.032 6.980 1.00 64.31 84 LEU A C 1
ATOM 629 O O . LEU A 1 84 ? -11.793 -5.174 6.294 1.00 64.31 84 LEU A O 1
ATOM 633 N N . LEU A 1 85 ? -12.745 -4.645 8.260 1.00 69.88 85 LEU A N 1
ATOM 634 C CA . LEU A 1 85 ? -11.481 -4.416 8.966 1.00 69.88 85 LEU A CA 1
ATOM 635 C C . LEU A 1 85 ? -10.693 -5.724 9.162 1.00 69.88 85 LEU A C 1
ATOM 637 O O . LEU A 1 85 ? -9.471 -5.736 9.028 1.00 69.88 85 LEU A O 1
ATOM 641 N N . GLY A 1 86 ? -11.397 -6.831 9.428 1.00 73.38 86 GLY A N 1
ATOM 642 C CA . GLY A 1 86 ? -10.801 -8.167 9.490 1.00 73.38 86 GLY A CA 1
ATOM 643 C C . GLY A 1 86 ? -10.207 -8.607 8.151 1.00 73.38 86 GLY A C 1
ATOM 644 O O . GLY A 1 86 ? -9.098 -9.134 8.117 1.00 73.38 86 GLY A O 1
ATOM 645 N N . LEU A 1 87 ? -10.897 -8.329 7.043 1.00 72.75 87 LEU A N 1
ATOM 646 C CA . LEU A 1 87 ? -10.415 -8.650 5.699 1.00 72.75 87 LEU A CA 1
ATOM 647 C C . LEU A 1 87 ? -9.188 -7.809 5.311 1.00 72.75 87 LEU A C 1
ATOM 649 O O . LEU A 1 87 ? -8.230 -8.347 4.762 1.00 72.75 87 LEU A O 1
ATOM 653 N N . TYR A 1 88 ? -9.173 -6.521 5.672 1.00 78.44 88 TYR A N 1
ATOM 654 C CA . TYR A 1 88 ? -8.000 -5.652 5.523 1.00 78.44 88 TYR A CA 1
ATOM 655 C C . TYR A 1 88 ? -6.790 -6.195 6.296 1.00 78.44 88 TYR A C 1
ATOM 657 O O . TYR A 1 88 ? -5.695 -6.308 5.748 1.00 78.44 88 TYR A O 1
ATOM 665 N N . PHE A 1 89 ? -6.992 -6.600 7.552 1.00 80.00 89 PHE A N 1
ATOM 666 C CA . PHE A 1 89 ? -5.929 -7.184 8.368 1.00 80.00 89 PHE A CA 1
ATOM 667 C C . PHE A 1 89 ? -5.409 -8.509 7.791 1.00 80.00 89 PHE A C 1
ATOM 669 O O . PHE A 1 89 ? -4.200 -8.717 7.732 1.00 80.00 89 PHE A O 1
ATOM 676 N N . ALA A 1 90 ? -6.303 -9.380 7.312 1.00 83.12 90 ALA A N 1
ATOM 677 C CA . ALA A 1 90 ? -5.928 -10.636 6.666 1.00 83.12 90 ALA A CA 1
ATOM 678 C C . ALA A 1 90 ? -5.101 -10.404 5.390 1.00 83.12 90 ALA A C 1
ATOM 680 O O . ALA A 1 90 ? -4.092 -11.075 5.178 1.00 83.12 90 ALA A O 1
ATOM 681 N N . PHE A 1 91 ? -5.483 -9.422 4.570 1.00 81.50 91 PHE A N 1
ATOM 682 C CA . PHE A 1 91 ? -4.722 -9.045 3.380 1.00 81.50 91 PHE A CA 1
ATOM 683 C C . PHE A 1 91 ? -3.340 -8.480 3.717 1.00 81.50 91 PHE A C 1
ATOM 685 O O . PHE A 1 91 ? -2.362 -8.870 3.083 1.00 81.50 91 PHE A O 1
ATOM 692 N N . LEU A 1 92 ? -3.231 -7.612 4.728 1.00 82.75 92 LEU A N 1
ATOM 693 C CA . LEU A 1 92 ? -1.932 -7.122 5.197 1.00 82.75 92 LEU A CA 1
ATOM 694 C C . LEU A 1 92 ? -1.040 -8.257 5.709 1.00 82.75 92 LEU A C 1
ATOM 696 O O . LEU A 1 92 ? 0.145 -8.290 5.385 1.00 82.75 92 LEU A O 1
ATOM 700 N N . LEU A 1 93 ? -1.605 -9.202 6.465 1.00 87.69 93 LEU A N 1
ATOM 701 C CA . LEU A 1 93 ? -0.885 -10.390 6.926 1.00 87.69 93 LEU A CA 1
ATOM 702 C C . LEU A 1 93 ? -0.371 -11.229 5.755 1.00 87.69 93 LEU A C 1
ATOM 704 O O . LEU A 1 93 ? 0.790 -11.627 5.754 1.00 87.69 93 LEU A O 1
ATOM 708 N N . LEU A 1 94 ? -1.208 -11.460 4.740 1.00 87.69 94 LEU A N 1
ATOM 709 C CA . LEU A 1 94 ? -0.805 -12.172 3.528 1.00 87.69 94 LEU A CA 1
ATOM 710 C C . LEU A 1 94 ? 0.339 -11.463 2.795 1.00 87.69 94 LEU A C 1
ATOM 712 O O . LEU A 1 94 ? 1.300 -12.120 2.402 1.00 87.69 94 LEU A O 1
ATOM 716 N N . ILE A 1 95 ? 0.272 -10.135 2.648 1.00 87.88 95 ILE A N 1
ATOM 717 C CA . ILE A 1 95 ? 1.346 -9.344 2.025 1.00 87.88 95 ILE A CA 1
ATOM 718 C C . ILE A 1 95 ? 2.641 -9.453 2.837 1.00 87.88 95 ILE A C 1
ATOM 720 O O . ILE A 1 95 ? 3.713 -9.600 2.253 1.00 87.88 95 ILE A O 1
ATOM 724 N N . LEU A 1 96 ? 2.555 -9.422 4.169 1.00 89.94 96 LEU A N 1
ATOM 725 C CA . LEU A 1 96 ? 3.715 -9.551 5.050 1.00 89.94 96 LEU A CA 1
ATOM 726 C C . LEU A 1 96 ? 4.371 -10.927 4.887 1.00 89.94 96 LEU A C 1
ATOM 728 O O . LEU A 1 96 ? 5.576 -11.008 4.660 1.00 89.94 96 LEU A O 1
ATOM 732 N N . ILE A 1 97 ? 3.583 -12.005 4.922 1.00 93.88 97 ILE A N 1
ATOM 733 C CA . ILE A 1 97 ? 4.083 -13.371 4.703 1.00 93.88 97 ILE A CA 1
ATOM 734 C C . ILE A 1 97 ? 4.732 -13.487 3.320 1.00 93.88 97 ILE A C 1
ATOM 736 O O . ILE A 1 97 ? 5.822 -14.047 3.197 1.00 93.88 97 ILE A O 1
ATOM 740 N N . ALA A 1 98 ? 4.104 -12.925 2.285 1.00 89.88 98 ALA A N 1
ATOM 741 C CA . ALA A 1 98 ? 4.656 -12.911 0.935 1.00 89.88 98 ALA A CA 1
ATOM 742 C C . ALA A 1 98 ? 5.987 -12.143 0.860 1.00 89.88 98 ALA A C 1
ATOM 744 O O . ALA A 1 98 ? 6.936 -12.652 0.267 1.00 89.88 98 ALA A O 1
ATOM 745 N N . GLN A 1 99 ? 6.101 -10.968 1.493 1.00 89.25 99 GLN A N 1
ATOM 746 C CA . GLN A 1 99 ? 7.355 -10.205 1.541 1.00 89.25 99 GLN A CA 1
ATOM 747 C C . GLN A 1 99 ? 8.464 -10.951 2.283 1.00 89.25 99 GLN A C 1
ATOM 749 O O . GLN A 1 99 ? 9.591 -10.989 1.798 1.00 89.25 99 GLN A O 1
ATOM 754 N N . VAL A 1 100 ? 8.157 -11.569 3.427 1.00 93.75 100 VAL A N 1
ATOM 755 C CA . VAL A 1 100 ? 9.135 -12.358 4.192 1.00 93.75 100 VAL A CA 1
ATOM 756 C C . VAL A 1 100 ? 9.599 -13.567 3.384 1.00 93.75 100 VAL A C 1
ATOM 758 O O . VAL A 1 100 ? 10.794 -13.839 3.324 1.00 93.75 100 VAL A O 1
ATOM 761 N N . THR A 1 101 ? 8.675 -14.253 2.709 1.00 93.38 101 THR A N 1
ATOM 762 C CA . THR A 1 101 ? 8.994 -15.410 1.862 1.00 93.38 101 THR A CA 1
ATOM 763 C C . THR A 1 101 ? 9.851 -14.995 0.667 1.00 93.38 101 THR A C 1
ATOM 765 O O . THR A 1 101 ? 10.860 -15.634 0.390 1.00 93.38 101 THR A O 1
ATOM 768 N N . ALA A 1 102 ? 9.501 -13.898 -0.011 1.00 91.06 102 ALA A N 1
ATOM 769 C CA . ALA A 1 102 ? 10.290 -13.360 -1.115 1.00 91.06 102 ALA A CA 1
ATOM 770 C C . ALA A 1 102 ? 1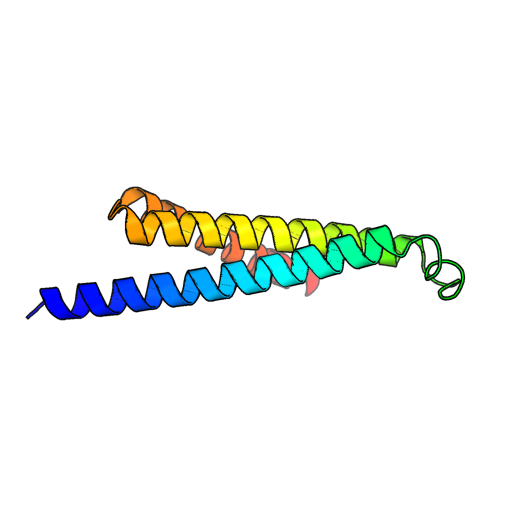1.687 -12.913 -0.659 1.00 91.06 102 ALA A C 1
ATOM 772 O O . ALA A 1 102 ? 12.666 -13.212 -1.331 1.00 91.06 102 ALA A O 1
ATOM 773 N N . GLY A 1 103 ? 11.797 -12.248 0.496 1.00 91.31 103 GLY A N 1
ATOM 774 C CA . GLY A 1 103 ? 13.081 -11.842 1.071 1.00 91.31 103 GLY A CA 1
ATOM 775 C C . GLY A 1 103 ? 13.959 -13.034 1.457 1.00 91.31 103 GLY A C 1
ATOM 776 O O . GLY A 1 103 ? 15.154 -13.026 1.178 1.00 91.31 103 GLY A O 1
ATOM 777 N N . ALA A 1 104 ? 13.367 -14.084 2.030 1.00 93.31 104 ALA A N 1
ATOM 778 C CA . ALA A 1 104 ? 14.077 -15.317 2.354 1.00 93.31 104 ALA A CA 1
ATOM 779 C C . ALA A 1 104 ? 14.553 -16.061 1.095 1.00 93.31 104 ALA A C 1
ATOM 781 O O . ALA A 1 104 ? 15.700 -16.490 1.049 1.00 93.31 104 ALA A O 1
ATOM 782 N N . LEU A 1 105 ? 13.701 -16.169 0.067 1.00 91.81 105 LEU A N 1
ATOM 783 C CA . LEU A 1 105 ? 14.046 -16.794 -1.216 1.00 91.81 105 LEU A CA 1
ATOM 784 C C . LEU A 1 105 ? 15.076 -16.001 -2.019 1.00 91.81 105 LEU A C 1
ATOM 786 O O . LEU A 1 105 ? 15.795 -16.594 -2.802 1.00 91.81 105 LEU A O 1
ATOM 790 N N . PHE A 1 106 ? 15.116 -14.675 -1.878 1.00 92.31 106 PHE A N 1
ATOM 791 C CA . PHE A 1 106 ? 16.105 -13.847 -2.569 1.00 92.31 106 PHE A CA 1
ATOM 792 C C . PHE A 1 106 ? 17.474 -13.8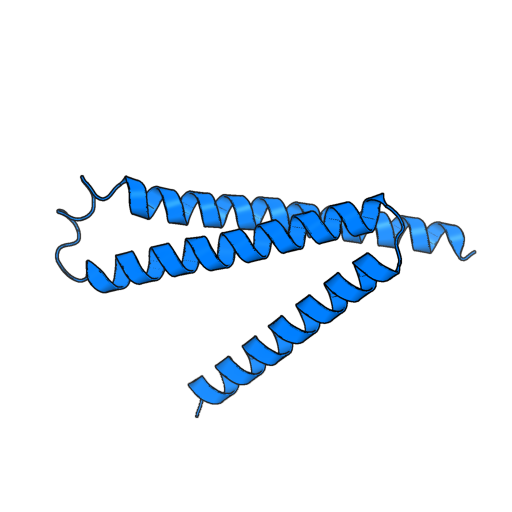79 -1.877 1.00 92.31 106 PHE A C 1
ATOM 794 O O . PHE A 1 106 ? 18.496 -13.665 -2.520 1.00 92.31 106 PHE A O 1
ATOM 801 N N . TYR A 1 107 ? 17.495 -14.091 -0.557 1.00 82.31 107 TYR A N 1
ATOM 802 C CA . TYR A 1 107 ? 18.731 -14.210 0.215 1.00 82.31 107 TYR A CA 1
ATOM 803 C C . TYR A 1 107 ? 19.401 -15.586 0.059 1.00 82.31 107 TYR A C 1
ATOM 805 O O . TYR A 1 107 ? 20.615 -15.689 0.237 1.00 82.31 107 TYR A O 1
ATOM 813 N N . PHE A 1 108 ? 18.616 -16.625 -0.232 1.00 72.94 108 PHE A N 1
ATOM 814 C CA . PHE A 1 108 ? 19.086 -17.989 -0.473 1.00 72.94 108 PHE A CA 1
ATOM 815 C C . PHE A 1 108 ? 19.449 -18.203 -1.947 1.00 72.94 108 PHE A C 1
ATOM 817 O O . PHE A 1 108 ? 20.489 -18.849 -2.202 1.00 72.94 108 PHE A O 1
#

Nearest PDB structures (foldseek):
  6grj-assembly1_I  TM=6.628E-01  e=2.791E+00  Aeromonas hydrophila
  7a0g-assembly1_JJJ  TM=6.530E-01  e=2.959E+00  Serratia marcescens
  6h2f-assembly1_D  TM=7.984E-01  e=4.204E+00  Aeromonas hydrophila subsp. hydrophila AL09-71
  7a0g-assembly1_III  TM=6.656E-01  e=3.326E+00  Serratia marcescens
  7nsu-assembly1_D  TM=6.908E-01  e=4.204E+00  Escherichia coli

Sequence (108 aa):
MGSACIKVTKYFLFLFNLIFFILGAVILGFGVWILADKSSFISVLQTSSSSLRMGAYVFIGVGAVTMLMGFLGCIGAVNEVRCLLGLYFAFLLLILIAQVTAGALFYF

pLDDT: mean 78.98, std 12.88, range [49.78, 95.38]

Organism: Homo sapiens (NCBI:txid9606)

Foldseek 3Di:
DPPVVVVVVLVVLLVVLVVLLVVLVVLLVVLVVLVVCCVPVCVVCVDPPPVSPVVSVVSNVSSVVSNVLSVLSNCCSVVVDPVSVVVSVVVVVVVVVVVVVVVVVVVD

Solvent-accessible surface area (backbone atoms only — not comparable to full-atom values): 5639 Å² total; per-residue (Å²): 130,66,73,63,58,57,52,52,53,45,53,51,52,32,52,52,22,50,50,43,23,54,52,12,49,51,39,25,48,52,16,49,46,62,63,67,46,50,85,68,54,51,78,74,47,80,85,50,69,66,61,54,52,52,50,27,54,48,34,32,50,52,11,48,52,38,25,52,51,14,50,52,40,37,50,21,54,72,68,70,38,66,68,48,47,50,50,50,51,51,50,52,50,51,52,50,54,50,51,53,48,51,51,53,62,71,74,104

Secondary structure (DSSP, 8-state):
-HHHHHHHHHHHHHHHHHHHHHHHHHHHHHHHHHHHGGGTSTTT-TT-HHHHHHHHHHHHHHHHHHHHHHHHHHHHHHS--HHHHHHHHHHHHHHHHHHHHHHHHHH-

Radius of gyration: 18.4 Å; Cα contacts (8 Å, |Δi|>4): 74; chains: 1; bounding box: 40×29×57 Å

Mean predicted aligned error: 8.32 Å